Protein AF-A0A9E4B5E0-F1 (afdb_monomer)

Radius of gyration: 19.18 Å; Cα contacts (8 Å, |Δi|>4): 18; chains: 1; bounding box: 31×31×55 Å

Structure (mmCIF, N/CA/C/O backbone):
data_AF-A0A9E4B5E0-F1
#
_entry.id   AF-A0A9E4B5E0-F1
#
loop_
_atom_site.group_PDB
_atom_site.id
_atom_site.type_symbol
_atom_site.label_atom_id
_atom_site.label_alt_id
_atom_site.label_comp_id
_atom_site.label_asym_id
_atom_site.label_entity_id
_atom_site.label_seq_id
_atom_site.pdbx_PDB_ins_code
_atom_site.Cartn_x
_atom_site.Cartn_y
_atom_site.Cartn_z
_atom_site.occupancy
_atom_site.B_iso_or_equiv
_atom_site.auth_seq_id
_atom_site.auth_comp_id
_atom_site.auth_asym_id
_atom_site.auth_atom_id
_atom_site.pdbx_PDB_model_num
ATOM 1 N N . MET A 1 1 ? -4.182 21.021 -40.527 1.00 54.84 1 MET A N 1
ATOM 2 C CA . MET A 1 1 ? -2.761 20.782 -40.186 1.00 54.84 1 MET A CA 1
ATOM 3 C C . MET A 1 1 ? -2.692 19.450 -39.443 1.00 54.84 1 MET A C 1
ATOM 5 O O . MET A 1 1 ? -3.269 19.383 -38.366 1.00 54.84 1 MET A O 1
ATOM 9 N N . PRO A 1 2 ? -2.125 18.372 -40.009 1.00 61.50 2 PRO A N 1
ATOM 10 C CA . PRO A 1 2 ? -2.020 17.107 -39.289 1.00 61.50 2 PRO A CA 1
ATOM 11 C C . PRO A 1 2 ? -0.894 17.221 -38.255 1.00 61.50 2 PRO A C 1
ATOM 13 O O . PRO A 1 2 ? 0.248 17.520 -38.608 1.00 61.50 2 PRO A O 1
ATOM 16 N N . LEU A 1 3 ? -1.219 17.031 -36.976 1.00 62.72 3 LEU A N 1
ATOM 17 C CA . LEU A 1 3 ? -0.226 16.957 -35.907 1.00 62.72 3 LEU A CA 1
ATOM 18 C C . LEU A 1 3 ? 0.679 15.750 -36.185 1.00 62.72 3 LEU A C 1
ATOM 20 O O . LEU A 1 3 ? 0.222 14.611 -36.164 1.00 62.72 3 LEU A O 1
ATOM 24 N N . ARG A 1 4 ? 1.964 15.990 -36.469 1.00 62.28 4 ARG A N 1
ATOM 25 C CA . ARG A 1 4 ? 2.969 14.923 -36.519 1.00 62.28 4 ARG A CA 1
ATOM 26 C C . ARG A 1 4 ? 3.307 14.522 -35.087 1.00 62.28 4 ARG A C 1
ATOM 28 O O . ARG A 1 4 ? 4.274 15.013 -34.515 1.00 62.28 4 ARG A O 1
ATOM 35 N N . THR A 1 5 ? 2.499 13.659 -34.490 1.00 64.50 5 THR A N 1
ATOM 36 C CA . THR A 1 5 ? 2.879 12.985 -33.248 1.00 64.50 5 THR A CA 1
ATOM 37 C C . THR A 1 5 ? 3.912 11.921 -33.599 1.00 64.50 5 THR A C 1
ATOM 39 O O . THR A 1 5 ? 3.579 10.930 -34.248 1.00 64.50 5 THR A O 1
ATOM 42 N N . GLN A 1 6 ? 5.176 12.126 -33.222 1.00 67.31 6 GLN A N 1
ATOM 43 C CA . GLN A 1 6 ? 6.120 11.011 -33.182 1.00 67.31 6 GLN A CA 1
ATOM 44 C C . GLN A 1 6 ? 5.625 10.032 -32.116 1.00 67.31 6 GLN A C 1
ATOM 46 O O . GLN A 1 6 ? 5.288 10.450 -31.009 1.00 67.31 6 GLN A O 1
ATOM 51 N N . GLN A 1 7 ? 5.530 8.749 -32.457 1.00 65.56 7 GLN A N 1
ATOM 52 C CA . GLN A 1 7 ? 5.191 7.708 -31.493 1.00 65.56 7 GLN A CA 1
ATOM 53 C C . GLN A 1 7 ? 6.385 7.547 -30.550 1.00 65.56 7 GLN A C 1
ATOM 55 O O . GLN A 1 7 ? 7.387 6.925 -30.893 1.00 65.56 7 GLN A O 1
ATOM 60 N N . ILE A 1 8 ? 6.305 8.181 -29.380 1.00 66.75 8 ILE A N 1
ATOM 61 C CA . ILE A 1 8 ? 7.307 8.056 -28.320 1.00 66.75 8 ILE A CA 1
ATOM 62 C C . ILE A 1 8 ? 6.952 6.805 -27.513 1.00 66.75 8 ILE A C 1
ATOM 64 O O . ILE A 1 8 ? 6.462 6.890 -26.390 1.00 66.75 8 ILE A O 1
ATOM 68 N N . GLU A 1 9 ? 7.124 5.629 -28.112 1.00 68.81 9 GLU A N 1
ATOM 69 C CA . GLU A 1 9 ? 7.014 4.375 -27.370 1.00 68.81 9 GLU A CA 1
ATOM 70 C C . GLU A 1 9 ? 8.377 3.990 -26.806 1.0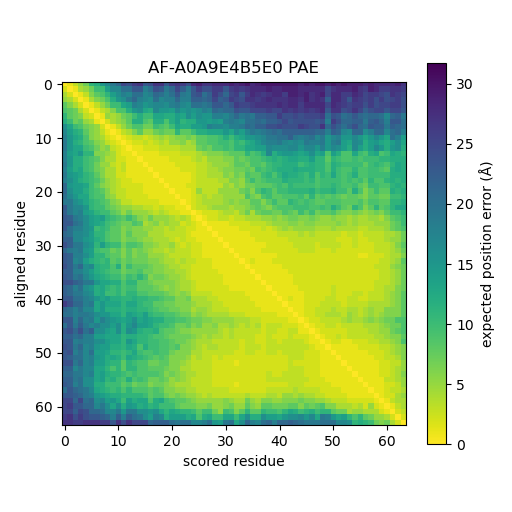0 68.81 9 GLU A C 1
ATOM 72 O O . GLU A 1 9 ? 9.370 3.852 -27.521 1.00 68.81 9 GLU A O 1
ATOM 77 N N . LEU A 1 10 ? 8.421 3.822 -25.486 1.00 71.38 10 LEU A N 1
ATOM 78 C CA . LEU A 1 10 ? 9.542 3.168 -24.833 1.00 71.38 10 LEU A CA 1
ATOM 79 C C . LEU A 1 10 ? 9.527 1.696 -25.266 1.00 71.38 10 LEU A C 1
ATOM 81 O O . LEU A 1 10 ? 8.507 1.030 -25.118 1.00 71.38 10 LEU A O 1
ATOM 85 N N . ASN A 1 11 ? 10.658 1.188 -25.762 1.00 83.94 11 ASN A N 1
ATOM 86 C CA . ASN A 1 11 ? 10.885 -0.243 -25.971 1.00 83.94 11 ASN A CA 1
ATOM 87 C C . ASN A 1 11 ? 11.725 -0.789 -24.801 1.00 83.94 11 ASN A C 1
ATOM 89 O O . ASN A 1 11 ? 12.957 -0.844 -24.906 1.00 83.94 11 ASN A O 1
ATOM 93 N N . PRO A 1 12 ? 11.106 -1.086 -23.642 1.00 81.62 12 PRO A N 1
ATOM 94 C CA . PRO A 1 12 ? 11.838 -1.520 -22.468 1.00 81.62 12 PRO A CA 1
ATOM 95 C C . PRO A 1 12 ? 12.414 -2.919 -22.681 1.00 81.62 12 PRO A C 1
ATOM 97 O O . PRO A 1 12 ? 11.732 -3.844 -23.118 1.00 81.62 12 PRO A O 1
ATOM 100 N N . ASN A 1 13 ? 13.674 -3.101 -22.300 1.00 90.75 13 ASN A N 1
ATOM 101 C CA . ASN A 1 13 ? 14.251 -4.437 -22.208 1.00 90.75 13 ASN A CA 1
ATOM 102 C C . ASN A 1 13 ? 13.664 -5.208 -21.009 1.00 90.75 13 ASN A C 1
ATOM 104 O O . ASN A 1 13 ? 13.033 -4.638 -20.115 1.00 90.75 13 ASN A O 1
ATOM 108 N N . ASN A 1 14 ? 13.941 -6.514 -2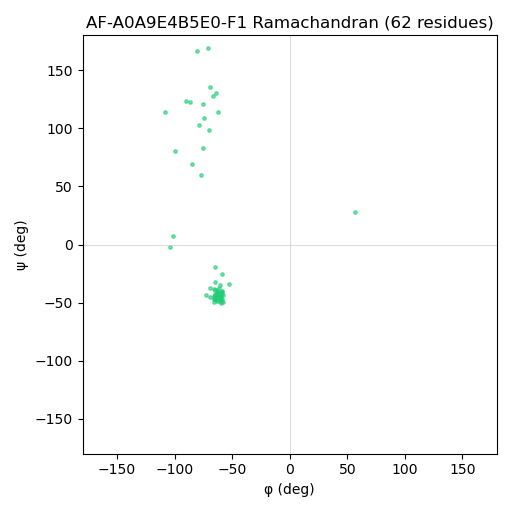0.940 1.00 89.00 14 ASN A N 1
ATOM 109 C CA . ASN A 1 14 ? 13.414 -7.390 -19.886 1.00 89.00 14 ASN A CA 1
ATOM 110 C C . ASN A 1 14 ? 13.680 -6.867 -18.461 1.00 89.00 14 ASN A C 1
ATOM 112 O O . ASN A 1 14 ? 12.837 -7.038 -17.579 1.00 89.00 14 ASN A O 1
ATOM 116 N N . LYS A 1 15 ? 14.815 -6.191 -18.223 1.00 91.06 15 LYS A N 1
ATOM 117 C CA . LYS A 1 15 ? 15.152 -5.622 -16.906 1.00 91.06 15 LYS A CA 1
ATOM 118 C C . LYS A 1 15 ? 14.247 -4.440 -16.560 1.00 91.06 15 LYS A C 1
ATOM 120 O O . LYS A 1 15 ? 13.739 -4.372 -15.445 1.00 91.06 15 LYS A O 1
ATOM 125 N N . GLN A 1 16 ? 14.024 -3.536 -17.512 1.00 87.69 16 GLN A N 1
ATOM 126 C CA . GLN A 1 16 ? 13.163 -2.364 -17.338 1.00 87.69 16 GLN A CA 1
ATOM 127 C C . GLN A 1 16 ? 11.700 -2.769 -17.116 1.00 87.69 16 GLN A C 1
ATOM 129 O O . GLN A 1 16 ? 11.076 -2.281 -16.176 1.00 87.69 16 GLN A O 1
ATOM 134 N N . SER A 1 17 ? 11.183 -3.724 -17.896 1.00 85.50 17 SER A N 1
ATOM 135 C CA . SER A 1 17 ? 9.820 -4.254 -17.726 1.00 85.50 17 SER A CA 1
ATOM 136 C C . SER A 1 17 ? 9.631 -4.942 -16.373 1.00 85.50 17 SER A C 1
ATOM 138 O O . SER A 1 17 ? 8.630 -4.721 -15.692 1.00 85.50 17 SER A O 1
ATOM 140 N N . THR A 1 18 ? 10.625 -5.724 -15.938 1.00 85.38 18 THR A N 1
ATOM 141 C CA . THR A 1 18 ? 10.607 -6.384 -14.623 1.00 85.38 18 THR A CA 1
ATOM 142 C C . THR A 1 18 ? 10.616 -5.359 -13.491 1.00 85.38 18 THR A C 1
ATOM 144 O O . THR A 1 18 ? 9.800 -5.448 -12.578 1.00 85.38 18 THR A O 1
ATOM 147 N N . CYS A 1 19 ? 11.493 -4.356 -13.569 1.00 85.56 19 CYS A N 1
ATOM 148 C CA . CYS A 1 19 ? 11.586 -3.274 -12.591 1.00 85.56 19 CYS A CA 1
ATOM 149 C C . CYS A 1 19 ? 10.258 -2.507 -12.475 1.00 85.56 19 CYS A C 1
ATOM 151 O O . CYS A 1 19 ? 9.724 -2.336 -11.380 1.00 85.56 19 CYS A O 1
ATOM 153 N N . MET A 1 20 ? 9.659 -2.138 -13.611 1.00 80.44 20 MET A N 1
ATOM 154 C CA . MET A 1 20 ? 8.351 -1.482 -13.647 1.00 80.44 20 MET A CA 1
ATOM 155 C C . MET A 1 20 ? 7.264 -2.353 -13.010 1.00 80.44 20 MET A C 1
ATOM 157 O O . MET A 1 20 ? 6.519 -1.883 -12.153 1.00 80.44 20 MET A O 1
ATOM 161 N N . SER A 1 21 ? 7.211 -3.644 -13.352 1.00 78.75 21 SER A N 1
ATOM 162 C CA . SER A 1 21 ? 6.252 -4.581 -12.759 1.00 78.75 21 SER A CA 1
ATOM 163 C C . SER A 1 21 ? 6.434 -4.725 -11.247 1.00 78.75 21 SER A C 1
ATOM 165 O O . SER A 1 21 ? 5.445 -4.835 -10.525 1.00 78.75 21 SER A O 1
ATOM 167 N N . GLN A 1 22 ? 7.673 -4.716 -10.751 1.00 82.56 22 GLN A N 1
ATOM 168 C CA . GLN A 1 22 ? 7.960 -4.755 -9.316 1.00 82.56 22 GLN A CA 1
ATOM 169 C C . GLN A 1 22 ? 7.479 -3.480 -8.619 1.00 82.56 22 GLN A C 1
ATOM 171 O O . GLN A 1 22 ? 6.823 -3.565 -7.581 1.00 82.56 22 GLN A O 1
ATOM 176 N N . HIS A 1 23 ? 7.730 -2.306 -9.202 1.00 83.25 23 HIS A N 1
ATOM 177 C CA . HIS A 1 23 ? 7.264 -1.033 -8.653 1.00 83.25 23 HIS A CA 1
ATOM 178 C C . HIS A 1 23 ? 5.735 -0.917 -8.660 1.00 83.25 23 HIS A C 1
ATOM 180 O O . HIS A 1 23 ? 5.146 -0.581 -7.631 1.00 83.25 23 HIS A O 1
ATOM 186 N N . CYS A 1 24 ? 5.077 -1.255 -9.772 1.00 82.44 24 CYS A N 1
ATOM 187 C CA . CYS A 1 24 ? 3.616 -1.280 -9.861 1.00 82.44 24 CYS A CA 1
ATOM 188 C C .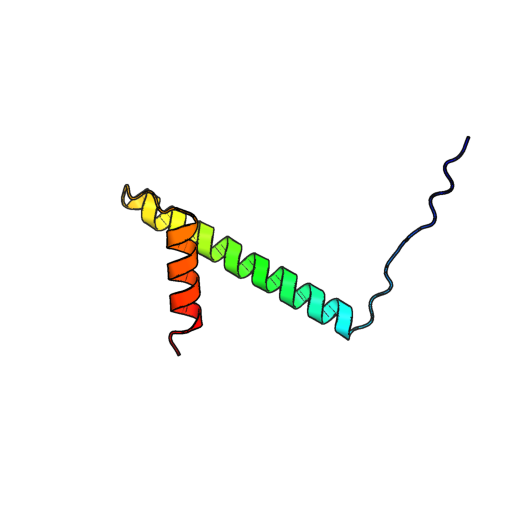 CYS A 1 24 ? 3.005 -2.325 -8.916 1.00 82.44 24 CYS A C 1
ATOM 190 O O . CYS A 1 24 ? 1.990 -2.063 -8.270 1.00 82.44 24 CYS A O 1
ATOM 192 N N . GLY A 1 25 ? 3.634 -3.497 -8.792 1.00 84.06 25 GLY A N 1
ATOM 193 C CA . GLY A 1 25 ? 3.218 -4.541 -7.859 1.00 84.06 25 GLY A CA 1
ATOM 194 C C . GLY A 1 25 ? 3.307 -4.080 -6.406 1.00 84.06 25 GLY A C 1
ATOM 195 O O . GLY A 1 25 ? 2.353 -4.239 -5.648 1.00 84.06 25 GLY A O 1
ATOM 196 N N . TYR A 1 26 ? 4.409 -3.433 -6.027 1.00 81.12 26 TYR A N 1
ATOM 197 C CA . TYR A 1 26 ? 4.587 -2.892 -4.681 1.00 81.12 26 TYR A CA 1
ATOM 198 C C . TYR A 1 26 ? 3.607 -1.751 -4.378 1.00 81.12 26 TYR A C 1
ATOM 200 O O . TYR A 1 26 ? 3.048 -1.696 -3.283 1.00 81.12 26 TYR A O 1
ATOM 208 N N . ALA A 1 27 ? 3.325 -0.888 -5.360 1.00 84.00 27 ALA A N 1
ATOM 209 C CA . ALA A 1 27 ? 2.290 0.137 -5.238 1.00 84.00 27 ALA A CA 1
ATOM 210 C C . ALA A 1 27 ? 0.908 -0.485 -4.972 1.00 84.00 27 ALA A C 1
ATOM 212 O O . ALA A 1 27 ? 0.175 -0.008 -4.106 1.00 84.00 27 ALA A O 1
ATOM 213 N N . ARG A 1 28 ? 0.578 -1.595 -5.649 1.00 86.38 28 ARG A N 1
ATOM 214 C CA . ARG A 1 28 ? -0.665 -2.345 -5.413 1.00 86.38 28 ARG A CA 1
ATOM 215 C C . ARG A 1 28 ? -0.735 -2.918 -3.999 1.00 86.38 28 ARG A C 1
ATOM 217 O O . ARG A 1 28 ? -1.779 -2.822 -3.362 1.00 86.38 28 ARG A O 1
ATOM 224 N N . VAL A 1 29 ? 0.361 -3.493 -3.503 1.00 88.88 29 VAL A N 1
ATOM 225 C CA . VAL A 1 29 ? 0.441 -4.026 -2.132 1.00 88.88 29 VAL A CA 1
ATOM 226 C C . VAL A 1 29 ? 0.218 -2.916 -1.105 1.00 88.88 29 VAL A C 1
ATOM 228 O O . VAL A 1 29 ? -0.621 -3.074 -0.222 1.00 88.88 29 VAL A O 1
ATOM 231 N N . ALA A 1 30 ? 0.904 -1.778 -1.249 1.00 87.88 30 ALA A N 1
ATOM 232 C CA . ALA A 1 30 ? 0.755 -0.641 -0.342 1.00 87.88 30 ALA A CA 1
ATOM 233 C C . ALA A 1 30 ? -0.672 -0.064 -0.357 1.00 87.88 30 ALA A C 1
ATOM 235 O O . ALA A 1 30 ? -1.234 0.227 0.697 1.00 87.88 30 ALA A O 1
ATOM 236 N N . PHE A 1 31 ? -1.282 0.053 -1.541 1.00 87.94 31 PHE A N 1
ATOM 237 C CA . PHE A 1 31 ? -2.661 0.520 -1.687 1.00 87.94 31 PHE A CA 1
ATOM 238 C C . PHE A 1 31 ? -3.666 -0.425 -1.016 1.00 87.94 31 PHE A C 1
ATOM 240 O O . PHE A 1 31 ? -4.502 0.019 -0.229 1.00 87.94 31 PHE A O 1
ATOM 247 N N . ASN A 1 32 ? -3.554 -1.730 -1.275 1.00 92.75 32 ASN A N 1
ATOM 248 C CA . ASN A 1 32 ? -4.426 -2.733 -0.664 1.00 92.75 32 ASN A CA 1
ATOM 249 C C . ASN A 1 32 ? -4.271 -2.765 0.861 1.00 92.75 32 ASN A C 1
ATOM 251 O O . ASN A 1 32 ? -5.271 -2.857 1.572 1.00 92.75 32 ASN A O 1
ATOM 255 N N . PHE A 1 33 ? -3.038 -2.648 1.365 1.00 93.19 33 PHE A N 1
ATOM 256 C CA . PHE A 1 33 ? -2.786 -2.549 2.799 1.00 93.19 33 PHE A CA 1
ATOM 257 C C . PHE A 1 33 ? -3.493 -1.330 3.396 1.00 93.19 33 PHE A C 1
ATOM 259 O O . PHE A 1 33 ? -4.248 -1.472 4.357 1.00 93.19 33 PHE A O 1
ATOM 266 N N . GLY A 1 34 ? -3.315 -0.150 2.795 1.00 93.00 34 GLY A N 1
ATOM 267 C CA . GLY A 1 34 ? -3.946 1.071 3.285 1.00 93.00 34 GLY A CA 1
ATOM 268 C C . GLY A 1 34 ? -5.470 0.991 3.314 1.00 93.00 34 GLY A C 1
ATOM 269 O O . GLY A 1 34 ? -6.073 1.346 4.322 1.00 93.00 34 GLY A O 1
ATOM 270 N N . LEU A 1 35 ? -6.089 0.444 2.262 1.0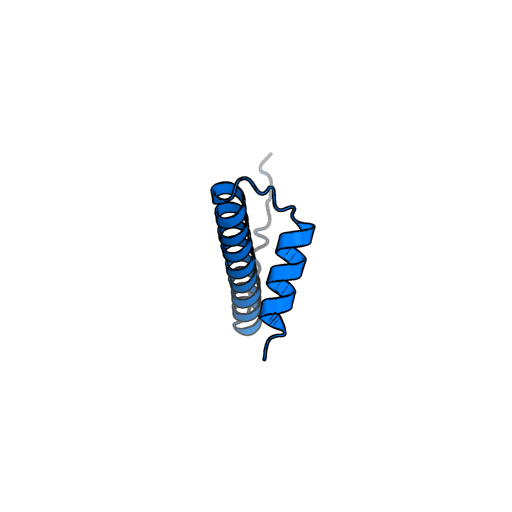0 94.12 35 LEU A N 1
ATOM 271 C CA . LEU A 1 35 ? -7.534 0.197 2.239 1.00 94.12 35 LEU A CA 1
ATOM 272 C C . LEU A 1 35 ? -7.984 -0.764 3.343 1.00 94.12 35 LEU A C 1
ATOM 274 O O . LEU A 1 35 ? -9.014 -0.530 3.970 1.00 94.12 35 LEU A O 1
ATOM 278 N N . SER A 1 36 ? -7.227 -1.838 3.582 1.00 94.19 36 SER A N 1
ATOM 279 C CA . SER A 1 36 ? -7.563 -2.807 4.627 1.00 94.19 36 SER A CA 1
ATOM 280 C C . SER A 1 36 ? -7.472 -2.205 6.032 1.00 94.19 36 SER A C 1
ATOM 282 O O . SER A 1 36 ? -8.424 -2.342 6.795 1.00 94.19 36 SER A O 1
ATOM 284 N N . SER A 1 37 ? -6.394 -1.477 6.352 1.00 93.12 37 SER A N 1
ATOM 285 C CA . SER A 1 37 ? -6.227 -0.828 7.662 1.00 93.12 37 SER A CA 1
ATOM 286 C C . SER A 1 37 ? -7.272 0.265 7.881 1.00 93.12 37 SER A C 1
ATOM 288 O O . SER A 1 37 ? -7.897 0.326 8.939 1.00 93.12 37 SER A O 1
ATOM 290 N N . PHE A 1 38 ? -7.547 1.072 6.853 1.00 93.31 38 PHE A N 1
ATOM 291 C CA . PHE A 1 38 ? -8.590 2.090 6.923 1.00 93.31 38 PHE A CA 1
ATOM 292 C C . PHE A 1 38 ? -9.970 1.483 7.199 1.00 93.31 38 PHE A C 1
ATOM 294 O O . PHE A 1 38 ? -10.707 1.996 8.034 1.00 93.31 38 PHE A O 1
ATOM 301 N N . LYS A 1 39 ? -10.308 0.365 6.541 1.00 94.19 39 LYS A N 1
ATOM 302 C CA . LYS A 1 39 ? -11.573 -0.337 6.782 1.00 94.19 39 LYS A CA 1
ATOM 303 C C . LYS A 1 39 ? -11.673 -0.870 8.215 1.00 94.19 39 LYS A C 1
ATOM 305 O O . LYS A 1 39 ? -12.718 -0.716 8.829 1.00 94.19 39 LYS A O 1
ATOM 310 N N . VAL A 1 40 ? -10.591 -1.439 8.751 1.00 94.00 40 VAL A N 1
ATOM 311 C CA . VAL A 1 40 ? -10.546 -1.912 10.146 1.00 94.00 40 VAL A CA 1
ATOM 312 C C . VAL A 1 40 ? -10.781 -0.766 11.129 1.00 94.00 40 VAL A C 1
ATOM 314 O O . VAL A 1 40 ? -11.565 -0.930 12.056 1.00 94.00 40 VAL A O 1
ATOM 317 N N . GLY A 1 41 ? -10.14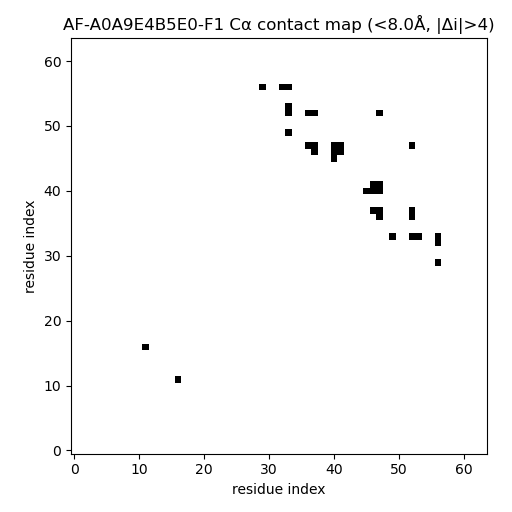1 0.389 10.916 1.00 91.94 41 GLY A N 1
ATOM 318 C CA . GLY A 1 41 ? -10.381 1.579 11.735 1.00 91.94 41 GLY A CA 1
ATOM 319 C C . GLY A 1 41 ? -11.831 2.057 11.637 1.00 91.94 41 GLY A C 1
ATOM 320 O O . GLY A 1 41 ? -12.475 2.274 12.657 1.00 91.94 41 GLY A O 1
ATOM 321 N N . LEU A 1 42 ? -12.383 2.125 10.421 1.00 93.44 42 LEU A N 1
ATOM 322 C CA . LEU A 1 42 ? -13.774 2.524 10.195 1.00 93.44 42 LEU A CA 1
ATOM 323 C C . LEU A 1 42 ? -14.773 1.616 10.931 1.00 93.44 42 LEU A C 1
ATOM 325 O O . LEU A 1 42 ? -15.703 2.120 11.554 1.00 93.44 42 LEU A O 1
ATOM 329 N N . ASP A 1 43 ? -14.562 0.297 10.901 1.00 95.69 43 ASP A N 1
ATOM 330 C CA . ASP A 1 43 ? -15.401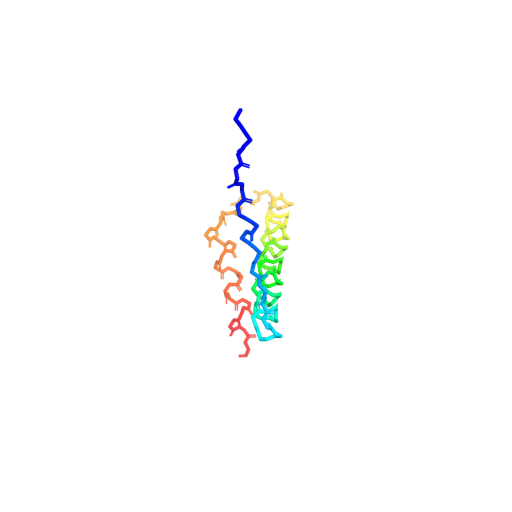 -0.679 11.614 1.00 95.69 43 ASP A CA 1
ATOM 331 C C . ASP A 1 43 ? -15.315 -0.518 13.151 1.00 95.69 43 ASP A C 1
ATOM 333 O O . ASP A 1 43 ? -16.196 -0.977 13.878 1.00 95.69 43 ASP A O 1
ATOM 337 N N . GLN A 1 44 ? -14.264 0.141 13.649 1.00 94.75 44 GLN A N 1
ATOM 338 C CA . GLN A 1 44 ? -14.015 0.435 15.065 1.00 94.75 44 GLN A CA 1
ATOM 339 C C . GLN A 1 44 ? -14.371 1.879 15.463 1.00 94.75 44 GLN A C 1
ATOM 341 O O . GLN A 1 44 ? -14.081 2.276 16.590 1.00 94.75 44 GLN A O 1
ATOM 346 N N . ASP A 1 45 ? -14.985 2.655 14.562 1.00 94.00 45 ASP A N 1
ATOM 347 C CA . ASP A 1 45 ? -15.231 4.099 14.721 1.00 94.00 45 ASP A CA 1
ATOM 348 C C . ASP A 1 45 ? -13.938 4.912 14.978 1.00 94.00 45 ASP A C 1
ATOM 350 O O . 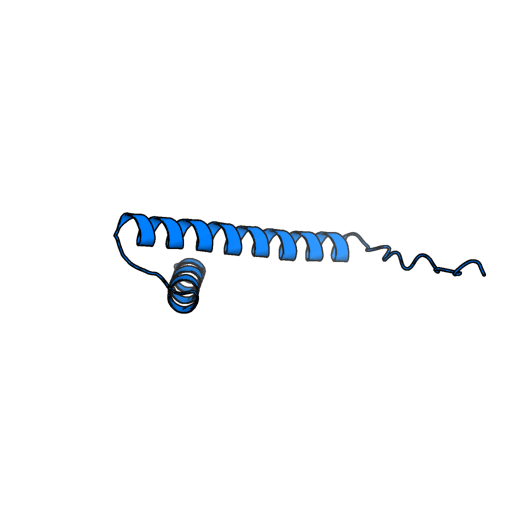ASP A 1 45 ? -13.930 5.971 15.605 1.00 94.00 45 ASP A O 1
ATOM 354 N N . GLU A 1 46 ? -12.807 4.409 14.474 1.00 93.62 46 GLU A N 1
ATOM 355 C CA . GLU A 1 46 ? -11.484 5.019 14.567 1.00 93.62 46 GLU A CA 1
ATOM 356 C C . GLU A 1 46 ? -11.052 5.566 13.199 1.00 93.62 46 GLU A C 1
ATOM 358 O O . GLU A 1 46 ? -10.771 4.830 12.248 1.00 93.62 46 GLU A O 1
ATOM 363 N N . TRP A 1 47 ? -10.924 6.890 13.094 1.00 91.12 47 TRP A N 1
ATOM 364 C CA . TRP A 1 47 ? -10.400 7.506 11.879 1.00 91.12 47 TRP A CA 1
ATOM 365 C C . TRP A 1 47 ? -8.873 7.405 11.809 1.00 91.12 47 TRP A C 1
ATOM 367 O O . TRP A 1 47 ? -8.149 8.197 12.417 1.00 91.12 47 TRP A O 1
ATOM 377 N N . ARG A 1 48 ? -8.375 6.471 10.997 1.00 89.88 48 ARG A N 1
ATOM 378 C CA . ARG A 1 48 ? -6.936 6.309 10.750 1.00 89.88 48 ARG A CA 1
ATOM 379 C C . ARG A 1 48 ? -6.463 7.215 9.629 1.00 89.88 48 ARG A C 1
ATOM 381 O O . ARG A 1 48 ? -6.937 7.138 8.493 1.00 89.88 48 ARG A O 1
ATOM 388 N N . THR A 1 49 ? -5.487 8.066 9.925 1.00 92.44 49 THR A N 1
ATOM 389 C CA . THR A 1 49 ? -4.918 8.963 8.920 1.00 92.44 49 THR A CA 1
ATOM 390 C C . THR A 1 49 ? -3.887 8.244 8.050 1.00 92.44 49 THR A C 1
ATOM 392 O O . THR A 1 49 ? -3.365 7.179 8.385 1.00 92.44 49 THR A O 1
ATOM 395 N N . HIS A 1 50 ? -3.511 8.869 6.932 1.00 87.62 50 HIS A N 1
ATOM 396 C CA . HIS A 1 50 ? -2.435 8.360 6.078 1.00 87.62 50 HIS A CA 1
ATOM 397 C C . HIS A 1 50 ? -1.085 8.219 6.816 1.00 87.62 50 HIS A C 1
ATOM 399 O O . HIS A 1 50 ? -0.248 7.415 6.405 1.00 87.62 50 HIS A O 1
ATOM 405 N N . VAL A 1 51 ? -0.858 8.989 7.891 1.00 92.62 51 VAL A N 1
ATOM 406 C CA . VAL A 1 51 ? 0.364 8.911 8.706 1.00 92.62 51 VAL A CA 1
ATOM 407 C C . VAL A 1 51 ? 0.367 7.632 9.539 1.00 92.62 51 VAL A C 1
ATOM 409 O O . VAL A 1 51 ? 1.386 6.938 9.575 1.00 92.62 51 VAL A O 1
ATOM 412 N N . ASP A 1 52 ? -0.770 7.294 10.145 1.00 91.50 52 ASP A N 1
ATOM 413 C CA . ASP A 1 52 ? -0.933 6.105 10.988 1.00 91.50 52 ASP A CA 1
ATOM 414 C C . ASP A 1 52 ? -0.786 4.834 10.152 1.00 91.50 52 ASP A C 1
ATOM 416 O O . ASP A 1 52 ? 0.062 3.987 10.434 1.00 91.50 52 ASP A O 1
ATOM 420 N N . ILE A 1 53 ? -1.495 4.779 9.023 1.00 92.31 53 ILE A N 1
ATOM 421 C CA . ILE A 1 53 ? -1.427 3.670 8.063 1.00 92.31 53 ILE A CA 1
ATOM 422 C C . ILE A 1 53 ? 0.004 3.485 7.534 1.00 92.31 53 ILE A C 1
ATOM 424 O O . ILE A 1 53 ? 0.488 2.361 7.393 1.00 92.31 53 ILE A O 1
ATOM 428 N N . LYS A 1 54 ? 0.726 4.581 7.259 1.00 90.75 54 LYS A N 1
ATOM 429 C CA . LYS A 1 54 ? 2.134 4.520 6.834 1.00 90.75 54 LYS A CA 1
ATOM 430 C C . LYS A 1 54 ? 3.036 3.962 7.936 1.00 90.75 54 LYS A C 1
ATOM 432 O O . LYS A 1 54 ? 3.982 3.232 7.630 1.00 90.75 54 LYS A O 1
ATOM 437 N N . ARG A 1 55 ? 2.789 4.321 9.199 1.00 91.44 55 ARG A N 1
ATOM 438 C CA . ARG A 1 55 ? 3.541 3.800 10.348 1.00 91.44 55 ARG A CA 1
ATOM 439 C C . ARG A 1 55 ? 3.300 2.299 10.515 1.00 91.44 55 ARG A C 1
ATOM 441 O O . ARG A 1 55 ? 4.279 1.566 10.620 1.00 91.44 55 ARG A O 1
ATOM 448 N N . GLU A 1 56 ? 2.050 1.848 10.445 1.00 90.56 56 GLU A N 1
ATOM 449 C CA . GLU A 1 56 ? 1.682 0.424 10.491 1.00 90.56 56 GLU A CA 1
ATOM 450 C C . GLU A 1 56 ? 2.320 -0.373 9.349 1.00 90.56 56 GLU A C 1
ATOM 452 O O . GLU A 1 56 ? 2.968 -1.391 9.586 1.00 90.56 56 GLU A O 1
ATOM 457 N N . PHE A 1 57 ? 2.211 0.115 8.110 1.00 90.50 57 PHE A N 1
ATOM 458 C CA . PHE A 1 57 ? 2.787 -0.561 6.946 1.00 90.50 57 PHE A CA 1
ATOM 459 C C . PHE A 1 57 ? 4.305 -0.741 7.074 1.00 90.50 57 PHE A C 1
ATOM 461 O O . PHE A 1 57 ? 4.853 -1.794 6.746 1.00 90.50 57 PHE A O 1
ATOM 468 N N . ASN A 1 58 ? 4.998 0.285 7.576 1.00 88.06 58 ASN A N 1
ATOM 469 C CA . ASN A 1 58 ? 6.433 0.204 7.818 1.00 88.06 58 ASN A CA 1
ATOM 470 C C . ASN A 1 58 ? 6.772 -0.738 8.975 1.00 88.06 58 ASN A C 1
ATOM 472 O O . ASN A 1 58 ? 7.765 -1.447 8.864 1.00 88.06 58 ASN A O 1
ATOM 476 N N . ALA A 1 59 ? 5.973 -0.780 10.045 1.00 90.00 59 ALA A N 1
ATOM 477 C CA . ALA A 1 59 ? 6.187 -1.725 11.139 1.00 90.00 59 ALA A CA 1
ATOM 478 C C . ALA A 1 59 ? 6.167 -3.171 10.619 1.00 90.00 59 ALA A C 1
ATOM 480 O O . ALA A 1 59 ? 7.139 -3.892 10.807 1.00 90.00 59 ALA A O 1
ATOM 481 N N . VAL A 1 60 ? 5.148 -3.538 9.831 1.00 84.56 60 VAL A N 1
ATOM 482 C CA . VAL A 1 60 ? 5.034 -4.874 9.210 1.00 84.56 60 VAL A CA 1
ATOM 483 C C . VAL A 1 60 ? 6.210 -5.186 8.276 1.00 84.56 60 VAL A C 1
ATOM 485 O O . VAL A 1 60 ? 6.656 -6.32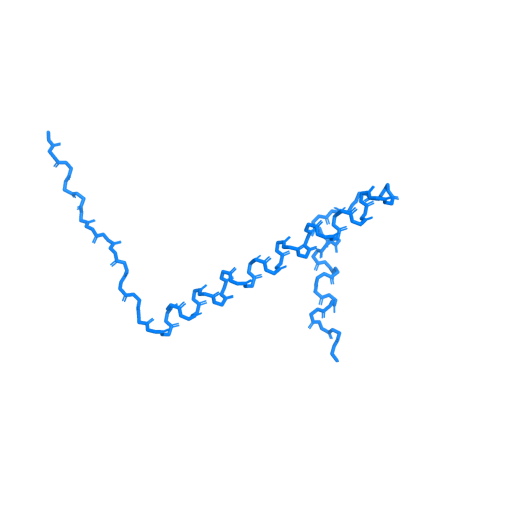5 8.186 1.00 84.56 60 VAL A O 1
ATOM 488 N N . LYS A 1 61 ? 6.749 -4.182 7.572 1.00 73.44 61 LYS A N 1
ATOM 489 C CA . LYS A 1 61 ? 7.901 -4.368 6.674 1.00 73.44 61 LYS A CA 1
ATOM 490 C C . LYS A 1 61 ? 9.183 -4.775 7.416 1.00 73.44 61 LYS A C 1
ATOM 492 O O . LYS A 1 61 ? 10.017 -5.464 6.824 1.00 73.44 61 LYS A O 1
ATOM 497 N N . TYR A 1 62 ? 9.364 -4.310 8.652 1.00 73.31 62 TYR A N 1
ATOM 498 C CA . TYR A 1 62 ? 10.576 -4.528 9.450 1.00 73.31 62 TYR A CA 1
ATOM 499 C C . TYR A 1 62 ? 10.409 -5.583 10.552 1.00 73.31 62 TYR A C 1
ATOM 501 O O . TYR A 1 62 ? 11.391 -5.885 11.220 1.00 73.31 62 TYR A O 1
ATOM 509 N N . ASP A 1 63 ? 9.214 -6.156 10.711 1.00 69.69 63 ASP A N 1
ATOM 510 C CA . ASP A 1 63 ? 8.899 -7.214 11.682 1.00 69.69 63 ASP A CA 1
ATOM 511 C C . ASP A 1 63 ? 9.414 -8.591 11.204 1.00 69.69 63 ASP A C 1
ATOM 513 O O . ASP A 1 63 ? 8.649 -9.516 10.928 1.00 69.69 63 ASP A O 1
ATOM 517 N N . LYS A 1 64 ? 10.735 -8.688 11.001 1.00 49.12 64 LYS A N 1
ATOM 518 C CA . LYS A 1 64 ? 11.462 -9.908 10.622 1.00 49.12 64 LYS A CA 1
ATOM 519 C C . LYS A 1 64 ? 12.392 -10.379 11.726 1.00 49.12 64 LYS A C 1
ATOM 521 O O . LYS A 1 64 ? 13.126 -9.523 12.265 1.00 49.12 64 LYS A O 1
#

Foldseek 3Di:
DDPPDDPPDDPDDPVRVVVVCVVVVVVVVLVVQLVVVCVVCVVVVHHDDPVNSVVVVVCVVPVD

Nearest PDB structures (fol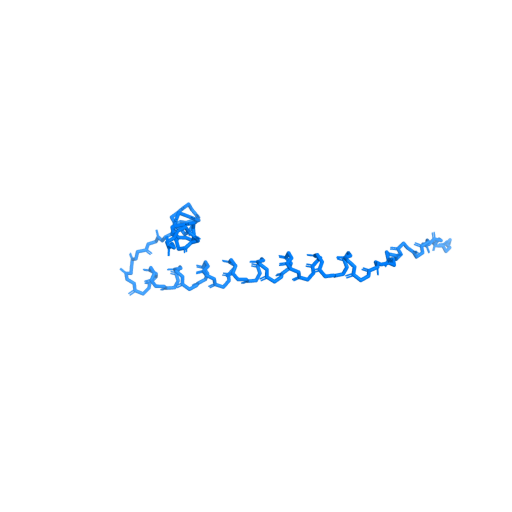dseek):
  3kjl-assembly2_B  TM=4.279E-01  e=6.367E+00  Saccharomyces cerevisiae

Secondary structure (DSSP, 8-state):
-------------HHHHHHHHHHHHHHHHHHHHHHHHHHHHHHTT----HHHHHHHHHHHHH--

Sequence (64 aa):
MPLRTQQIELNPNNKQSTCMSQHCGYARVAFNFGLSSFKVGLDQDEWRTHVDIKREFNAVKYDK

Mean predicted aligned error: 9.0 Å

Solvent-accessible surface area (backbone atoms only — not comparable to full-atom values): 3970 Å² total; per-residue (Å²): 134,85,81,82,74,75,84,86,70,85,82,69,51,76,66,54,50,49,53,51,51,51,52,56,50,51,50,51,52,55,50,53,48,47,56,52,54,40,49,56,25,54,78,68,78,37,90,64,49,76,67,54,48,50,51,52,54,50,49,65,74,65,74,119

pLDDT: mean 83.88, std 11.11, range [49.12, 95.69]